Protein AF-A0A962VVN3-F1 (afdb_monomer)

Solvent-accessible surface area (backbone atoms only — not comparable to full-atom values): 8275 Å² total; per-residue (Å²): 132,87,50,74,69,56,53,52,47,67,71,33,80,83,20,78,91,37,44,70,59,52,48,54,52,48,40,43,34,74,76,36,58,82,77,38,57,71,72,57,40,51,53,52,51,57,50,47,69,70,41,83,79,62,80,84,74,72,55,64,69,58,54,50,51,52,51,52,54,70,72,42,85,62,86,72,63,67,77,76,70,82,56,53,72,68,53,45,52,49,49,53,30,52,53,50,37,54,51,34,41,73,78,50,33,75,72,75,51,95,78,61,96,79,66,86,68,88,74,75,86,64,63,64,68,40,54,61,72,57,73,47,129

Foldseek 3Di:
DDDPVRVCLCPDCPNPVNVVVLLVLVQLCLVPVVSDDPVNSVVSVVVCVVVPVDRDDRCVVVVVVVVVVVVDPDPPPPPVPVDDPVRVLVVVLVVQLVVCCVVPVVLVDPPDPPPPDDRDDDLSNDSVSSVHD

pLDDT: mean 84.21, std 11.25, range [50.03, 96.56]

Sequence (133 aa):
MSTLIEQFRQSSPLFGGNAAFIEELYESFLTDPESVSDNWRQYFRDLQAQTAGARDVAHGPIRDSFAQLALQPSAGAGRVQVLSPVAAEKQAAVLRIINAYRHRGHKAADLDPLRLRERPPVPDLEPGYHGLS

Nearest PDB structures (foldseek):
  6kma-assembly1_B  TM=9.874E-01  e=8.205E-02  Vibrio vulnificus CMCP6

Radius of gyration: 29.85 Å; Cα contacts (8 Å, |Δi|>4): 65; chains: 1; bounding box: 53×33×78 Å

Structure (mmCIF, N/CA/C/O backbone):
data_AF-A0A962VVN3-F1
#
_entry.id   AF-A0A962VVN3-F1
#
loop_
_atom_site.group_PDB
_atom_site.id
_atom_site.type_symbol
_atom_site.label_atom_id
_atom_site.label_alt_id
_atom_site.label_comp_id
_atom_site.label_asym_id
_atom_site.label_entity_id
_atom_site.label_seq_id
_atom_site.pdbx_PDB_ins_code
_atom_site.Cartn_x
_atom_site.Cartn_y
_atom_site.Cartn_z
_atom_site.occupancy
_atom_site.B_iso_or_equiv
_atom_site.auth_seq_id
_atom_site.auth_comp_id
_atom_site.auth_asym_id
_atom_site.auth_atom_id
_atom_site.pdbx_PDB_model_num
ATOM 1 N N . MET A 1 1 ? 6.528 -17.191 48.214 1.00 54.47 1 MET A N 1
ATOM 2 C CA . MET A 1 1 ? 5.637 -16.250 48.919 1.00 54.47 1 MET A CA 1
ATOM 3 C C . MET A 1 1 ? 5.460 -15.050 48.014 1.00 54.47 1 MET A C 1
ATOM 5 O O . MET A 1 1 ? 6.451 -14.377 47.766 1.00 54.47 1 MET A O 1
ATOM 9 N N . SER A 1 2 ? 4.267 -14.849 47.453 1.00 61.81 2 SER A N 1
ATOM 10 C CA . SER A 1 2 ? 4.001 -13.667 46.627 1.00 61.81 2 SER A CA 1
ATOM 11 C C . SER A 1 2 ? 4.044 -12.408 47.487 1.00 61.81 2 SER A C 1
ATOM 13 O O . SER A 1 2 ? 3.588 -12.419 48.631 1.00 61.81 2 SER A O 1
ATOM 15 N N . THR A 1 3 ? 4.647 -11.349 46.963 1.00 85.00 3 THR A N 1
ATOM 16 C CA . THR A 1 3 ? 4.834 -10.089 47.699 1.00 85.00 3 THR A CA 1
ATOM 17 C C . THR A 1 3 ? 3.533 -9.275 47.725 1.00 85.00 3 THR A C 1
ATOM 19 O O . THR A 1 3 ? 2.693 -9.410 46.837 1.00 85.00 3 THR A O 1
ATOM 22 N N . LEU A 1 4 ? 3.355 -8.387 48.713 1.00 80.12 4 LEU A N 1
ATOM 23 C CA . LEU A 1 4 ? 2.179 -7.496 48.790 1.00 80.12 4 LEU A CA 1
ATOM 24 C C . LEU A 1 4 ? 1.985 -6.661 47.509 1.00 80.12 4 LEU A C 1
ATOM 26 O O . LEU A 1 4 ? 0.861 -6.420 47.082 1.00 80.12 4 LEU A O 1
ATOM 30 N N . ILE A 1 5 ? 3.082 -6.269 46.854 1.00 82.56 5 ILE A N 1
ATOM 31 C CA . ILE A 1 5 ? 3.060 -5.541 45.577 1.00 82.56 5 ILE A CA 1
ATOM 32 C C . ILE A 1 5 ? 2.483 -6.401 44.444 1.00 82.56 5 ILE A C 1
ATOM 34 O O . ILE A 1 5 ? 1.749 -5.886 43.602 1.00 82.56 5 ILE A O 1
ATOM 38 N N . GLU A 1 6 ? 2.771 -7.703 44.418 1.00 75.06 6 GLU A N 1
ATOM 39 C CA . GLU A 1 6 ? 2.188 -8.617 43.429 1.00 75.06 6 GLU A CA 1
ATOM 40 C C . GLU A 1 6 ? 0.687 -8.803 43.648 1.00 75.06 6 GLU A C 1
ATOM 42 O O . GLU A 1 6 ? -0.070 -8.765 42.681 1.00 75.06 6 GLU A O 1
ATOM 47 N N . GLN A 1 7 ? 0.245 -8.926 44.903 1.00 73.94 7 GLN A N 1
ATOM 48 C CA . GLN A 1 7 ? -1.180 -9.032 45.229 1.00 73.94 7 GLN A CA 1
ATOM 49 C C . GLN A 1 7 ? -1.951 -7.774 44.806 1.00 73.94 7 GLN A C 1
ATOM 51 O O . GLN A 1 7 ? -2.981 -7.888 44.145 1.00 73.94 7 GLN A O 1
ATOM 56 N N . PHE A 1 8 ? -1.416 -6.580 45.083 1.00 76.31 8 PHE A N 1
ATOM 57 C CA . PHE A 1 8 ? -2.034 -5.326 44.638 1.00 76.31 8 PHE A CA 1
ATOM 58 C C . PHE A 1 8 ? -2.067 -5.176 43.115 1.00 76.31 8 PHE A C 1
ATOM 60 O O . PHE A 1 8 ? -3.036 -4.646 42.575 1.00 76.31 8 PHE A O 1
ATOM 67 N N . ARG A 1 9 ? -1.041 -5.652 42.397 1.00 69.38 9 ARG A N 1
ATOM 68 C CA . ARG A 1 9 ? -1.050 -5.653 40.925 1.00 69.38 9 ARG A CA 1
ATOM 69 C C . ARG A 1 9 ? -2.108 -6.589 40.354 1.00 69.38 9 ARG A C 1
ATOM 71 O O . ARG A 1 9 ? -2.698 -6.252 39.336 1.00 69.38 9 ARG A O 1
ATOM 78 N N . GLN A 1 10 ? -2.343 -7.733 40.994 1.00 68.69 10 GLN A N 1
ATOM 79 C CA . GLN A 1 10 ? -3.346 -8.711 40.566 1.00 68.69 10 GLN A CA 1
ATOM 80 C C . GLN A 1 10 ? -4.782 -8.258 40.853 1.00 68.69 10 GLN A C 1
ATOM 82 O O . GLN A 1 10 ? -5.675 -8.562 40.070 1.00 68.69 10 GLN A O 1
ATOM 87 N N . SER A 1 11 ? -5.011 -7.517 41.941 1.00 72.19 11 SER A N 1
ATOM 88 C CA . SER A 1 11 ? -6.333 -6.978 42.293 1.00 72.19 11 SER A CA 1
ATOM 89 C C . SER A 1 11 ? -6.612 -5.588 41.714 1.00 72.19 11 SER A C 1
ATOM 91 O O . SER A 1 11 ? -7.692 -5.039 41.925 1.00 72.19 11 SER A O 1
ATOM 93 N N . SER A 1 12 ? -5.630 -4.973 41.052 1.00 72.62 12 SER A N 1
ATOM 94 C CA . SER A 1 12 ? -5.795 -3.659 40.440 1.00 72.62 12 SER A CA 1
ATOM 95 C C . SER A 1 12 ? -6.775 -3.742 39.268 1.00 72.62 12 SER A C 1
ATOM 97 O O . SER A 1 12 ? -6.694 -4.685 38.476 1.00 72.62 12 SER A O 1
ATOM 99 N N . PRO A 1 13 ? -7.636 -2.728 39.066 1.00 68.00 13 PRO A N 1
ATOM 100 C CA . PRO A 1 13 ? -8.401 -2.595 37.833 1.00 68.00 13 PRO A CA 1
ATOM 101 C C . PRO A 1 13 ? -7.502 -2.665 36.595 1.00 68.00 13 PRO A C 1
ATOM 103 O O . PRO A 1 13 ? -7.900 -3.274 35.615 1.00 68.00 13 PRO A O 1
ATOM 106 N N . LEU A 1 14 ? -6.267 -2.153 36.684 1.00 74.00 14 LEU A N 1
ATOM 107 C CA . LEU A 1 14 ? -5.254 -2.127 35.618 1.00 74.00 14 LEU A CA 1
ATOM 108 C C . LEU A 1 14 ? -4.503 -3.459 35.423 1.00 74.00 14 LEU A C 1
ATOM 110 O O . LEU A 1 14 ? -3.499 -3.506 34.711 1.00 74.00 14 LEU A O 1
ATOM 114 N N . PHE A 1 15 ? -4.930 -4.540 36.080 1.00 78.12 15 PHE A N 1
ATOM 115 C CA . PHE A 1 15 ? -4.368 -5.865 35.845 1.00 78.12 15 PHE A CA 1
ATOM 116 C C . PHE A 1 15 ? -4.600 -6.293 34.390 1.00 78.12 15 PHE A C 1
ATOM 118 O O . PHE A 1 15 ? -5.677 -6.078 33.840 1.00 78.12 15 PHE A O 1
ATOM 125 N N . GLY A 1 16 ? -3.615 -6.954 33.772 1.00 73.62 16 GLY A N 1
ATOM 126 C CA . GLY A 1 16 ? -3.662 -7.318 32.348 1.00 73.62 16 GLY A CA 1
ATOM 127 C C . GLY A 1 16 ? -4.875 -8.165 31.937 1.00 73.62 16 GLY A C 1
ATOM 128 O O . GLY A 1 16 ? -5.297 -8.098 30.789 1.00 73.62 16 GLY A O 1
ATOM 129 N N . GLY A 1 17 ? -5.490 -8.902 32.870 1.00 80.88 17 GLY A N 1
ATOM 130 C CA . GLY A 1 17 ? -6.749 -9.618 32.621 1.00 80.88 17 GLY A CA 1
ATOM 131 C C . GLY A 1 17 ? -7.947 -8.706 32.316 1.00 80.88 17 GLY A C 1
ATOM 132 O O . GLY A 1 17 ? -8.862 -9.127 31.618 1.00 80.88 17 GLY A O 1
ATOM 133 N N . ASN A 1 18 ? -7.918 -7.451 32.770 1.00 84.00 18 ASN A N 1
ATOM 134 C CA . ASN A 1 18 ? -8.955 -6.446 32.524 1.00 84.00 18 ASN A CA 1
ATOM 135 C C . ASN A 1 18 ? -8.631 -5.539 31.329 1.00 84.00 18 ASN A C 1
ATOM 137 O O . ASN A 1 18 ? -9.346 -4.567 31.097 1.00 84.00 18 ASN A O 1
ATOM 141 N N . ALA A 1 19 ? -7.557 -5.816 30.580 1.00 85.75 19 ALA A N 1
ATOM 142 C CA . ALA A 1 19 ? -7.092 -4.933 29.513 1.00 85.75 19 ALA A CA 1
ATOM 143 C C . ALA A 1 19 ? -8.184 -4.653 28.469 1.00 85.75 19 ALA A C 1
ATOM 145 O O . ALA A 1 19 ? -8.406 -3.496 28.139 1.00 85.75 19 ALA A O 1
ATOM 146 N N . ALA A 1 20 ? -8.919 -5.682 28.030 1.00 85.25 20 ALA A N 1
ATOM 147 C CA . ALA A 1 20 ? -10.011 -5.521 27.067 1.00 85.25 20 ALA A CA 1
ATOM 148 C C . ALA A 1 20 ? -11.149 -4.631 27.600 1.00 85.25 20 ALA A C 1
ATOM 150 O O . ALA A 1 20 ? -11.688 -3.814 26.865 1.00 85.25 20 ALA A O 1
ATOM 151 N N . PHE A 1 21 ? -11.479 -4.753 28.890 1.00 87.19 21 PHE A N 1
ATOM 152 C CA . PHE A 1 21 ? -12.501 -3.924 29.531 1.00 87.19 21 PHE A CA 1
ATOM 153 C C . PHE A 1 21 ? -12.060 -2.459 29.640 1.00 87.19 21 PHE A C 1
ATOM 155 O O . PHE A 1 21 ? -12.833 -1.554 29.346 1.00 87.19 21 PHE A O 1
ATOM 162 N N . ILE A 1 22 ? -10.812 -2.214 30.053 1.00 89.75 22 ILE A N 1
ATOM 163 C CA . ILE A 1 22 ? -10.274 -0.850 30.150 1.00 89.75 22 ILE A CA 1
ATOM 164 C C . ILE A 1 22 ? -10.148 -0.216 28.764 1.00 89.75 22 ILE A C 1
ATOM 166 O O . ILE A 1 22 ? -10.399 0.977 28.629 1.00 89.75 22 ILE A O 1
ATOM 170 N N . GLU A 1 23 ? -9.779 -1.000 27.750 1.00 88.25 23 GLU A N 1
ATOM 171 C CA . GLU A 1 23 ? -9.714 -0.556 26.357 1.00 88.25 23 GLU A CA 1
ATOM 172 C C . GLU A 1 23 ? -11.094 -0.091 25.873 1.00 88.25 23 GLU A C 1
ATOM 174 O O . GLU A 1 23 ? -11.230 1.055 25.457 1.00 88.25 23 GLU A O 1
ATOM 179 N N . GLU A 1 24 ? -12.137 -0.908 26.036 1.00 89.19 24 GLU A N 1
ATOM 180 C CA . GLU A 1 24 ? -13.518 -0.537 25.687 1.00 89.19 24 GLU A CA 1
ATOM 181 C C . GLU A 1 24 ? -14.007 0.702 26.463 1.00 89.19 24 GLU A C 1
ATOM 183 O O . GLU A 1 24 ? -14.642 1.606 25.906 1.00 89.19 24 GLU A O 1
ATOM 188 N N . LEU A 1 25 ? -13.662 0.790 27.751 1.00 91.56 25 LEU A N 1
ATOM 189 C CA . LEU A 1 25 ? -13.995 1.935 28.595 1.00 91.56 25 LEU A CA 1
ATOM 190 C C . LEU A 1 25 ? -13.281 3.217 28.135 1.00 91.56 25 LEU A C 1
ATOM 192 O O . LEU A 1 25 ? -13.871 4.298 28.158 1.00 91.56 25 LEU A O 1
ATOM 196 N N . TYR A 1 26 ? -12.025 3.109 27.698 1.00 91.19 26 TYR A N 1
ATOM 197 C CA . TYR A 1 26 ? -11.272 4.235 27.156 1.00 91.19 26 TYR A CA 1
ATOM 198 C C . TYR A 1 26 ? -11.807 4.669 25.790 1.00 91.19 26 TYR A C 1
ATOM 200 O O . TYR A 1 26 ? -11.966 5.861 25.547 1.00 91.19 26 TYR A O 1
ATOM 208 N N . GLU A 1 27 ? -12.168 3.731 24.915 1.00 91.38 27 GLU A N 1
ATOM 209 C CA . GLU A 1 27 ? -12.798 4.044 23.626 1.00 91.38 27 GLU A CA 1
ATOM 210 C C . GLU A 1 27 ? -14.151 4.750 23.794 1.00 91.38 27 GLU A C 1
ATOM 212 O O . GLU A 1 27 ? -14.463 5.698 23.063 1.00 91.38 27 GLU A O 1
ATOM 217 N N . SER A 1 28 ? -14.921 4.351 24.808 1.00 91.25 28 SER A N 1
ATOM 218 C CA . SER A 1 28 ? -16.147 5.049 25.202 1.00 91.25 28 SER A CA 1
ATOM 219 C C . SER A 1 28 ? -15.847 6.488 25.638 1.00 91.25 28 SER A C 1
ATOM 221 O O . SER A 1 28 ? -16.487 7.417 25.148 1.00 91.25 28 SER A O 1
ATOM 223 N N . PHE A 1 29 ? -14.806 6.697 26.455 1.00 92.38 29 PHE A N 1
ATOM 224 C CA . PHE A 1 29 ? -14.334 8.031 26.850 1.00 92.38 29 PHE A CA 1
ATOM 225 C C . PHE A 1 29 ? -13.864 8.890 25.661 1.00 92.38 29 PHE A C 1
ATOM 227 O O . PHE A 1 29 ? -14.113 10.096 25.650 1.00 92.38 29 PHE A O 1
ATOM 234 N N . LEU A 1 30 ? -13.217 8.296 24.650 1.00 90.75 30 LEU A N 1
ATOM 235 C CA . LEU A 1 30 ? -12.814 9.004 23.426 1.00 90.75 30 LEU A CA 1
ATOM 236 C C . LEU A 1 30 ? -14.018 9.480 22.598 1.00 90.75 30 LEU A C 1
ATOM 238 O O . LEU A 1 30 ? -13.919 10.499 21.913 1.00 90.75 30 LEU A O 1
ATOM 242 N N . THR A 1 31 ? -15.135 8.750 22.654 1.00 89.69 31 THR A N 1
ATOM 243 C CA . THR A 1 31 ? -16.377 9.090 21.944 1.00 89.69 31 THR A CA 1
ATOM 244 C C . THR A 1 31 ? -17.194 10.125 22.715 1.00 89.69 31 THR A C 1
ATOM 246 O O . THR A 1 31 ? -17.594 11.144 22.153 1.00 89.69 31 THR A O 1
ATOM 249 N N . ASP A 1 32 ? -17.421 9.870 24.002 1.00 90.50 32 ASP A N 1
ATOM 250 C CA . ASP A 1 32 ? -18.122 10.759 24.921 1.00 90.50 32 ASP A CA 1
ATOM 251 C C . ASP A 1 32 ? -17.477 10.686 26.317 1.00 90.50 32 ASP A C 1
ATOM 253 O O . ASP A 1 32 ? -17.620 9.673 27.012 1.00 90.50 32 ASP A O 1
ATOM 257 N N . PRO A 1 33 ? -16.807 11.756 26.784 1.00 89.44 33 PRO A N 1
ATOM 258 C CA . PRO A 1 33 ? -16.227 11.798 28.121 1.00 89.44 33 PRO A CA 1
ATOM 259 C C . PRO A 1 33 ? -17.246 11.608 29.252 1.00 89.44 33 PRO A C 1
ATOM 261 O O . PRO A 1 33 ? -16.858 11.168 30.335 1.00 89.44 33 PRO A O 1
ATOM 264 N N . GLU A 1 34 ? -18.527 11.931 29.032 1.00 91.44 34 GLU A N 1
ATOM 265 C CA . GLU A 1 34 ? -19.581 11.777 30.040 1.00 91.44 34 GLU A CA 1
ATOM 266 C C . GLU A 1 34 ? -20.073 10.330 30.191 1.00 91.44 34 GLU A C 1
ATOM 268 O O . GLU A 1 34 ? -20.704 10.001 31.195 1.00 91.44 34 GLU A O 1
ATOM 273 N N . SER A 1 35 ? -19.728 9.447 29.246 1.00 91.25 35 SER A N 1
ATOM 274 C CA . SER A 1 35 ? -20.113 8.028 29.264 1.00 91.25 35 SER A CA 1
ATOM 275 C C . SER A 1 35 ? -19.408 7.206 30.348 1.00 91.25 35 SER A C 1
ATOM 277 O O . SER A 1 35 ? -19.874 6.126 30.713 1.00 91.25 35 SER A O 1
ATOM 279 N N . VAL A 1 36 ? -18.297 7.718 30.887 1.00 93.00 36 VAL A N 1
ATOM 280 C CA . VAL A 1 36 ? -17.515 7.069 31.943 1.00 93.00 36 VAL A CA 1
ATOM 281 C C . VAL A 1 36 ? -17.694 7.779 33.282 1.00 93.00 36 VAL A C 1
ATOM 283 O O . VAL A 1 36 ? -17.935 8.989 33.353 1.00 93.00 36 VAL A O 1
ATOM 286 N N . SER A 1 37 ? -17.542 7.021 34.368 1.00 93.62 37 SER A N 1
ATOM 287 C CA . SER A 1 37 ? -17.641 7.547 35.729 1.00 93.62 37 SER A CA 1
ATOM 288 C C . SER A 1 37 ? -16.518 8.541 36.047 1.00 93.62 37 SER A C 1
ATOM 290 O O . SER A 1 37 ? -15.421 8.464 35.488 1.00 93.62 37 SER A O 1
ATOM 292 N N . ASP A 1 38 ? -16.771 9.460 36.981 1.00 91.75 38 ASP A N 1
ATOM 293 C CA . ASP A 1 38 ? -15.885 10.598 37.278 1.00 91.75 38 ASP A CA 1
ATOM 294 C C . ASP A 1 38 ? -14.434 10.196 37.584 1.00 91.75 38 ASP A C 1
ATOM 296 O O . ASP A 1 38 ? -13.488 10.840 37.128 1.00 91.75 38 ASP A O 1
ATOM 300 N N . ASN A 1 39 ? -14.247 9.097 38.317 1.00 91.12 39 ASN A N 1
ATOM 301 C CA . ASN A 1 39 ? -12.932 8.544 38.638 1.00 91.12 39 ASN A CA 1
ATOM 302 C C . ASN A 1 39 ? -12.153 8.115 37.383 1.00 91.12 39 ASN A C 1
ATOM 304 O O . ASN A 1 39 ? -10.969 8.427 37.260 1.00 91.12 39 ASN A O 1
ATOM 308 N N . TRP A 1 40 ? -12.810 7.436 36.442 1.00 92.69 40 TRP A N 1
ATOM 309 C CA . TRP A 1 40 ? -12.201 7.022 35.177 1.00 92.69 40 TRP A CA 1
ATOM 310 C C . TRP A 1 40 ? -11.967 8.206 34.251 1.00 92.69 40 TRP A C 1
ATOM 312 O O . TRP A 1 40 ? -10.913 8.308 33.630 1.00 92.69 40 TRP A O 1
ATOM 322 N N . ARG A 1 41 ? -12.903 9.155 34.226 1.00 93.06 41 ARG A N 1
ATOM 323 C CA . ARG A 1 41 ? -12.767 10.391 33.458 1.00 93.06 41 ARG A CA 1
ATOM 324 C C . ARG A 1 41 ? -11.539 11.191 33.880 1.00 93.06 41 ARG A C 1
ATOM 326 O O . ARG A 1 41 ? -10.808 11.683 33.026 1.00 93.06 41 ARG A O 1
ATOM 333 N N . GLN A 1 42 ? -11.308 11.327 35.187 1.00 91.94 42 GLN A N 1
ATOM 334 C CA . GLN A 1 42 ? -10.123 12.010 35.703 1.00 91.94 42 GLN A CA 1
ATOM 335 C C . GLN A 1 42 ? -8.845 11.255 35.328 1.00 91.94 42 GLN A C 1
ATOM 337 O O . GLN A 1 42 ? -7.920 11.858 34.791 1.00 91.94 42 GLN A O 1
ATOM 342 N N . TYR A 1 43 ? -8.834 9.935 35.521 1.00 90.50 43 TYR A N 1
ATOM 343 C CA . TYR A 1 43 ? -7.698 9.087 35.169 1.00 90.50 43 TYR A CA 1
ATOM 344 C C . TYR A 1 43 ? -7.311 9.206 33.684 1.00 90.50 43 TYR A C 1
ATOM 346 O O . TYR A 1 43 ? -6.142 9.411 33.361 1.00 90.50 43 TYR A O 1
ATOM 354 N N . PHE A 1 44 ? -8.285 9.138 32.774 1.00 91.31 44 PHE A N 1
ATOM 355 C CA . PHE A 1 44 ? -8.036 9.252 31.336 1.00 91.31 44 PHE A CA 1
ATOM 356 C C . PHE A 1 44 ? -7.642 10.667 30.899 1.00 91.31 44 PHE A C 1
ATOM 358 O O . PHE A 1 44 ? -6.816 10.815 30.000 1.00 91.31 44 PHE A O 1
ATOM 365 N N . ARG A 1 45 ? -8.160 11.713 31.557 1.00 90.25 45 ARG A N 1
ATOM 366 C CA . ARG A 1 45 ? -7.693 13.092 31.338 1.00 90.25 45 ARG A CA 1
ATOM 367 C C . ARG A 1 45 ? -6.228 13.265 31.729 1.00 90.25 45 ARG A C 1
ATOM 369 O O . ARG A 1 45 ? -5.462 13.841 30.958 1.00 90.25 45 ARG A O 1
ATOM 376 N N . ASP A 1 46 ? -5.832 12.732 32.882 1.00 90.31 46 ASP A N 1
ATOM 377 C CA . ASP A 1 46 ? -4.443 12.779 33.345 1.00 90.31 46 ASP A CA 1
ATOM 378 C C . ASP A 1 46 ? -3.516 11.972 32.423 1.00 90.31 46 ASP A C 1
ATOM 380 O O . ASP A 1 46 ? -2.371 12.367 32.191 1.00 90.31 46 ASP A O 1
ATOM 384 N N . LEU A 1 47 ? -4.013 10.864 31.862 1.00 87.12 47 LEU A N 1
ATOM 385 C CA . LEU A 1 47 ? -3.304 10.064 30.864 1.00 87.12 47 LEU A CA 1
ATOM 386 C C . LEU A 1 47 ? -3.081 10.855 29.562 1.00 87.12 47 LEU A C 1
ATOM 388 O O . LEU A 1 47 ? -1.949 10.958 29.098 1.00 87.12 47 LEU A O 1
ATOM 392 N N . GLN A 1 48 ? -4.121 11.486 29.008 1.00 86.06 48 GLN A N 1
ATOM 393 C CA . GLN A 1 48 ? -3.998 12.310 27.796 1.00 86.06 48 GLN A CA 1
ATOM 394 C C . GLN A 1 48 ? -3.088 13.529 27.990 1.00 86.06 48 GLN A C 1
ATOM 396 O O . GLN A 1 48 ? -2.370 13.915 27.068 1.00 86.06 48 GLN A O 1
ATOM 401 N N . ALA A 1 49 ? -3.078 14.122 29.188 1.00 85.44 49 ALA A N 1
ATOM 402 C CA . ALA A 1 49 ? -2.191 15.237 29.514 1.00 85.44 49 ALA A CA 1
ATOM 403 C C . ALA A 1 49 ? -0.701 14.839 29.493 1.00 85.44 49 ALA A C 1
ATOM 405 O O . ALA A 1 49 ? 0.152 15.674 29.191 1.00 85.44 49 ALA A O 1
ATOM 406 N N . GLN A 1 50 ? -0.384 13.572 29.778 1.00 84.69 50 GLN A N 1
ATOM 407 C CA . GLN A 1 50 ? 0.974 13.023 29.676 1.00 84.69 50 GLN A CA 1
ATOM 408 C C . GLN A 1 50 ? 1.363 12.706 28.224 1.00 84.69 50 GLN A C 1
ATOM 410 O O . GLN A 1 50 ? 2.534 12.818 27.855 1.00 84.69 50 GLN A O 1
ATOM 415 N N . THR A 1 51 ? 0.391 12.366 27.376 1.00 75.69 51 THR A N 1
ATOM 416 C CA . THR A 1 51 ? 0.599 12.001 25.968 1.00 75.69 51 THR A CA 1
ATOM 417 C C . THR A 1 51 ? 0.665 13.230 25.057 1.00 75.69 51 THR A C 1
ATOM 419 O O . THR A 1 51 ? -0.177 13.389 24.189 1.00 75.69 51 THR A O 1
ATOM 422 N N . ALA A 1 52 ? 1.646 14.121 25.257 1.00 70.62 52 ALA A N 1
ATOM 423 C CA . ALA A 1 52 ? 2.120 15.200 24.356 1.00 70.62 52 ALA A CA 1
ATOM 424 C C . ALA A 1 52 ? 1.128 15.840 23.333 1.00 70.62 52 ALA A C 1
ATOM 426 O O . ALA A 1 52 ? 1.541 16.263 22.253 1.00 70.62 52 ALA A O 1
ATOM 427 N N . GLY A 1 53 ? -0.169 15.934 23.640 1.00 63.59 53 GLY A N 1
ATOM 428 C CA . GLY A 1 53 ? -1.211 16.427 22.736 1.00 63.59 53 GLY A CA 1
ATOM 429 C C . GLY A 1 53 ? -1.599 15.518 21.558 1.00 63.59 53 GLY A C 1
ATOM 430 O O . GLY A 1 53 ? -2.389 15.957 20.719 1.00 63.59 53 GLY A O 1
ATOM 431 N N . ALA A 1 54 ? -1.094 14.282 21.458 1.00 71.88 54 ALA A N 1
ATOM 432 C CA . ALA A 1 54 ? -1.568 13.348 20.435 1.00 71.88 54 ALA A CA 1
ATOM 433 C C . ALA A 1 54 ? -2.948 12.818 20.851 1.00 71.88 54 ALA A C 1
ATOM 435 O O . ALA A 1 54 ? -3.099 12.229 21.917 1.00 71.88 54 ALA A O 1
ATOM 436 N N . ARG A 1 55 ? -3.977 13.070 20.032 1.00 72.06 55 ARG A N 1
ATOM 437 C CA . ARG A 1 55 ? -5.309 12.502 20.265 1.00 72.06 55 ARG A CA 1
ATOM 438 C C . ARG A 1 55 ? -5.281 11.020 19.916 1.00 72.06 55 ARG A C 1
ATOM 440 O O . ARG A 1 55 ? -5.020 10.678 18.763 1.00 72.06 55 ARG A O 1
ATOM 447 N N . ASP A 1 56 ? -5.584 10.180 20.894 1.00 82.62 56 ASP A N 1
ATOM 448 C CA . ASP A 1 56 ? -5.754 8.750 20.665 1.00 82.62 56 ASP A CA 1
ATOM 449 C C . ASP A 1 56 ? -6.983 8.483 19.787 1.00 82.62 56 ASP A C 1
ATOM 451 O O . ASP A 1 56 ? -7.969 9.225 19.801 1.00 82.62 56 ASP A O 1
ATOM 455 N N . VAL A 1 57 ? -6.901 7.418 18.993 1.00 82.94 57 VAL A N 1
ATOM 456 C CA . VAL A 1 57 ? -7.938 6.999 18.046 1.00 82.94 57 VAL A CA 1
ATOM 457 C C . VAL A 1 57 ? -8.485 5.656 18.510 1.00 82.94 57 VAL A C 1
ATOM 459 O O . VAL A 1 57 ? -7.705 4.741 18.747 1.00 82.94 57 VAL A O 1
ATOM 462 N N . ALA A 1 58 ? -9.810 5.523 18.598 1.00 87.38 58 ALA A N 1
ATOM 463 C CA . ALA A 1 58 ? -10.450 4.256 18.947 1.00 87.38 58 ALA A CA 1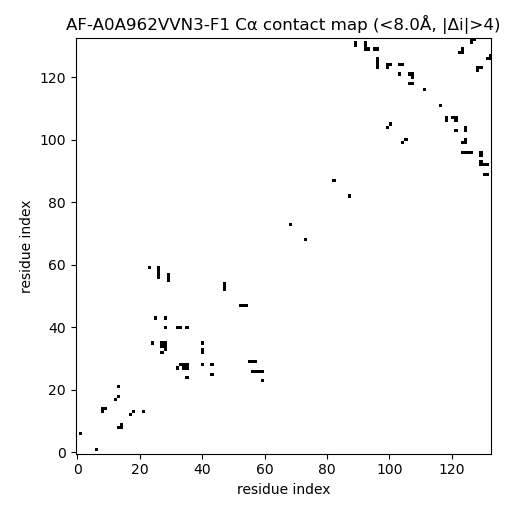
ATOM 464 C C . ALA A 1 58 ? -10.092 3.156 17.929 1.00 87.38 58 ALA A C 1
ATOM 466 O O . ALA A 1 58 ? -10.183 3.359 16.713 1.00 87.38 58 ALA A O 1
ATOM 467 N N . HIS A 1 59 ? -9.685 1.986 18.419 1.00 83.56 59 HIS A N 1
ATOM 468 C CA . HIS A 1 59 ? -9.229 0.863 17.603 1.00 83.56 59 HIS A CA 1
ATOM 469 C C . HIS A 1 59 ? -10.322 -0.194 17.389 1.00 83.56 59 HIS A C 1
ATOM 471 O O . HIS A 1 59 ? -10.239 -0.955 16.420 1.00 83.56 59 HIS A O 1
ATOM 477 N N . GLY A 1 60 ? -11.371 -0.209 18.213 1.00 85.31 60 GLY A N 1
ATOM 478 C CA . GLY A 1 60 ? -12.558 -1.056 18.087 1.00 85.31 60 GLY A CA 1
ATOM 479 C C . GLY A 1 60 ? -13.158 -1.069 16.678 1.00 85.31 60 GLY A C 1
ATOM 480 O O . GLY A 1 60 ? -13.203 -2.139 16.069 1.00 85.31 60 GLY A O 1
ATOM 481 N N . PRO A 1 61 ? -13.484 0.090 16.066 1.00 86.56 61 PRO A N 1
ATOM 482 C CA . PRO A 1 61 ? -14.055 0.129 14.716 1.00 86.56 61 PRO A CA 1
ATOM 483 C C . PRO A 1 61 ? -13.153 -0.513 13.652 1.00 86.56 61 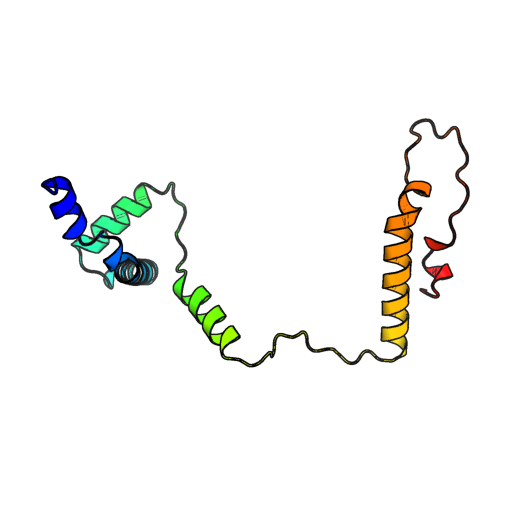PRO A C 1
ATOM 485 O O . PRO A 1 61 ? -13.629 -1.130 12.698 1.00 86.56 61 PRO A O 1
ATOM 488 N N . ILE A 1 62 ? -11.832 -0.393 13.820 1.00 85.75 62 ILE A N 1
ATOM 489 C CA . ILE A 1 62 ? -10.852 -1.005 12.920 1.00 85.75 62 ILE A CA 1
ATOM 490 C C . ILE A 1 62 ? -10.888 -2.525 13.097 1.00 85.75 62 ILE A C 1
ATOM 492 O O . ILE A 1 62 ? -11.000 -3.252 12.110 1.00 85.75 62 ILE A O 1
ATOM 496 N N . ARG A 1 63 ? -10.850 -3.018 14.337 1.00 86.75 63 ARG A N 1
ATOM 497 C CA . ARG A 1 63 ? -10.927 -4.454 14.646 1.00 86.75 63 ARG A CA 1
ATOM 498 C C . ARG A 1 63 ? -12.219 -5.077 14.126 1.00 86.75 63 ARG A C 1
ATOM 500 O O . ARG A 1 63 ? -12.158 -6.128 13.490 1.00 86.75 63 ARG A O 1
ATOM 507 N N . ASP A 1 64 ? -13.347 -4.400 14.310 1.00 87.31 64 ASP A N 1
ATOM 508 C CA . ASP A 1 64 ? -14.649 -4.845 13.818 1.00 87.31 64 ASP A CA 1
ATOM 509 C C . ASP A 1 64 ? -14.684 -4.902 12.295 1.00 87.31 64 ASP A C 1
ATOM 511 O O . ASP A 1 64 ? -15.174 -5.877 11.725 1.00 87.31 64 ASP A O 1
ATOM 515 N N . SER A 1 65 ? -14.100 -3.909 11.617 1.00 86.31 65 SER A N 1
ATOM 516 C CA . SER A 1 65 ? -13.989 -3.924 10.156 1.00 86.31 65 SER A CA 1
ATOM 517 C C . SER A 1 65 ? -13.186 -5.133 9.659 1.00 86.31 65 SER A C 1
ATOM 519 O O . SER A 1 65 ? -13.603 -5.809 8.718 1.00 86.31 65 SER A O 1
ATOM 521 N N . PHE A 1 66 ? -12.083 -5.482 10.333 1.00 85.38 66 PHE A N 1
ATOM 522 C CA . PHE A 1 66 ? -11.289 -6.666 10.001 1.00 85.38 66 PHE A CA 1
ATOM 523 C C . PHE A 1 66 ? -12.019 -7.970 10.330 1.00 85.38 66 PHE A C 1
ATOM 525 O O . PHE A 1 66 ? -11.958 -8.913 9.540 1.00 85.38 66 PHE A O 1
ATOM 532 N N . ALA A 1 67 ? -12.744 -8.028 11.447 1.00 88.38 67 ALA A N 1
ATOM 533 C CA . ALA A 1 67 ? -13.568 -9.179 11.796 1.00 88.38 67 ALA A CA 1
ATOM 534 C C . ALA A 1 67 ? -14.678 -9.404 10.755 1.00 88.38 67 ALA A C 1
ATOM 536 O O . ALA A 1 67 ? -14.874 -10.524 10.284 1.00 88.38 67 ALA A O 1
ATOM 537 N N . GLN A 1 68 ? -15.350 -8.334 10.320 1.00 86.62 68 GLN A N 1
ATOM 538 C CA . GLN A 1 68 ? -16.356 -8.387 9.259 1.00 86.62 68 GLN A CA 1
ATOM 539 C C . GLN A 1 68 ? -15.756 -8.820 7.918 1.00 86.62 68 GLN A C 1
ATOM 541 O O . GLN A 1 68 ? -16.363 -9.628 7.216 1.00 86.62 68 GLN A O 1
ATOM 546 N N . LEU A 1 69 ? -14.562 -8.335 7.567 1.00 82.62 69 LEU A N 1
ATOM 547 C CA . LEU A 1 69 ? -13.846 -8.769 6.364 1.00 82.62 69 LEU A CA 1
ATOM 548 C C . LEU A 1 69 ? -13.458 -10.251 6.417 1.00 82.62 69 LEU A C 1
ATOM 550 O O . LEU A 1 69 ? -13.501 -10.914 5.386 1.00 82.62 69 LEU A O 1
ATOM 554 N N . ALA A 1 70 ? -13.112 -10.782 7.592 1.00 81.06 70 ALA A N 1
ATOM 555 C CA . ALA A 1 70 ? -12.801 -12.200 7.766 1.00 81.06 70 ALA A CA 1
ATOM 556 C C . ALA A 1 70 ? -14.042 -13.103 7.634 1.00 81.06 70 ALA A C 1
ATOM 558 O O . ALA A 1 70 ? -13.936 -14.230 7.154 1.00 81.06 70 ALA A O 1
ATOM 559 N N . LEU A 1 71 ? -15.216 -12.610 8.041 1.00 84.19 71 LEU A N 1
ATOM 560 C CA . LEU A 1 71 ? -16.494 -13.322 7.917 1.00 84.19 71 LEU A CA 1
ATOM 561 C C . LEU A 1 71 ? -17.080 -13.260 6.502 1.00 84.19 71 LEU A C 1
ATOM 563 O O . LEU A 1 71 ? -17.902 -14.101 6.137 1.00 84.19 71 LEU A O 1
ATOM 567 N N . GLN A 1 72 ? -16.673 -12.276 5.699 1.00 77.62 72 GLN A N 1
ATOM 568 C CA . GLN A 1 72 ? -17.061 -12.194 4.299 1.00 77.62 72 GLN A CA 1
ATOM 569 C C . GLN A 1 72 ? -16.149 -13.100 3.456 1.00 77.62 72 GLN A C 1
ATOM 571 O O . GLN A 1 72 ? -14.951 -12.832 3.352 1.00 77.62 72 GLN A O 1
ATOM 576 N N . PRO A 1 73 ? -16.677 -14.149 2.795 1.00 61.97 73 PRO A N 1
ATOM 577 C CA . PRO A 1 73 ? -15.901 -14.925 1.838 1.00 61.97 73 PRO A CA 1
ATOM 578 C C . PRO A 1 73 ? -15.530 -14.016 0.661 1.00 61.97 73 PRO A C 1
ATOM 580 O O . PRO A 1 73 ? -16.359 -13.709 -0.187 1.00 61.97 73 PRO A O 1
ATOM 583 N N . SER A 1 74 ? -14.291 -13.521 0.676 1.00 58.47 74 SER A N 1
ATOM 584 C CA . SER A 1 74 ? -13.616 -12.737 -0.362 1.00 58.47 74 SER A CA 1
ATOM 585 C C . SER A 1 74 ? -14.522 -11.978 -1.349 1.00 58.47 74 SER A C 1
ATOM 587 O O . SER A 1 74 ? -14.615 -12.335 -2.518 1.00 58.47 74 SER A O 1
ATOM 589 N N . ALA A 1 75 ? -15.023 -10.810 -0.940 1.00 55.00 75 ALA A N 1
ATOM 590 C CA . ALA A 1 75 ? -15.159 -9.684 -1.876 1.00 55.00 75 ALA A CA 1
ATOM 591 C C . ALA A 1 75 ? -13.799 -8.977 -2.128 1.00 55.00 75 ALA A C 1
ATOM 593 O O . ALA A 1 75 ? -13.733 -7.982 -2.845 1.00 55.00 75 ALA A O 1
ATOM 594 N N . GLY A 1 76 ? -12.717 -9.489 -1.518 1.00 52.22 76 GLY A N 1
ATOM 595 C CA . GLY A 1 76 ? -11.367 -8.912 -1.505 1.00 52.22 76 GLY A CA 1
ATOM 596 C C . GLY A 1 76 ? -10.250 -9.801 -2.068 1.00 52.22 76 GLY A C 1
ATOM 597 O O . GLY A 1 76 ? -9.092 -9.396 -2.033 1.00 52.22 76 GLY A O 1
ATOM 598 N N . ALA A 1 77 ? -10.555 -10.972 -2.638 1.00 54.88 77 ALA A N 1
ATOM 599 C CA . ALA A 1 77 ? -9.676 -11.519 -3.670 1.00 54.88 77 ALA A CA 1
ATOM 600 C C . ALA A 1 77 ? -9.983 -10.677 -4.904 1.00 54.88 77 ALA A C 1
ATOM 602 O O . ALA A 1 77 ? -11.069 -10.820 -5.465 1.00 54.88 77 ALA A O 1
ATOM 603 N N . GLY A 1 78 ? -9.107 -9.703 -5.184 1.00 53.94 78 GLY A N 1
ATOM 604 C CA . GLY A 1 78 ? -9.335 -8.610 -6.125 1.00 53.94 78 GLY A CA 1
ATOM 605 C C . GLY A 1 78 ? -10.207 -9.054 -7.282 1.00 53.94 78 GLY A C 1
ATOM 606 O O . GLY A 1 78 ? -9.874 -10.032 -7.946 1.00 53.94 78 GLY A O 1
ATOM 607 N N . ARG A 1 79 ? -11.346 -8.373 -7.457 1.00 50.03 79 ARG A N 1
ATOM 608 C CA . ARG A 1 79 ? -12.248 -8.548 -8.592 1.00 50.03 79 ARG A CA 1
ATOM 609 C C . ARG A 1 79 ? -11.346 -8.660 -9.815 1.00 50.03 79 ARG A C 1
ATOM 611 O O . ARG A 1 79 ? -10.767 -7.653 -10.221 1.00 50.03 79 ARG A O 1
ATOM 618 N N . VAL A 1 80 ? -11.127 -9.877 -10.321 1.00 52.50 80 VAL A N 1
ATOM 619 C CA . VAL A 1 80 ? -10.355 -10.074 -11.543 1.00 52.50 80 VAL A CA 1
ATOM 620 C C . VAL A 1 80 ? -11.277 -9.496 -12.582 1.00 52.50 80 VAL A C 1
ATOM 622 O O . VAL A 1 80 ? -12.216 -10.142 -13.041 1.00 52.50 80 VAL A O 1
ATOM 625 N N . GLN A 1 81 ? -11.110 -8.203 -12.825 1.00 59.78 81 GLN A N 1
ATOM 626 C CA . GLN A 1 81 ? -11.766 -7.537 -13.912 1.00 59.78 81 GLN A CA 1
ATOM 627 C C . GLN A 1 81 ? -11.262 -8.314 -15.109 1.00 59.78 81 GLN A C 1
ATOM 629 O O . GLN A 1 81 ? -10.061 -8.299 -15.379 1.00 59.78 81 GLN A O 1
ATOM 634 N N . VAL A 1 82 ? -12.143 -9.127 -15.699 1.00 62.56 82 VAL A N 1
ATOM 635 C CA . VAL A 1 82 ? -11.812 -9.906 -16.883 1.00 62.56 82 VAL A CA 1
ATOM 636 C C . VAL A 1 82 ? -11.411 -8.863 -17.904 1.00 62.56 82 VAL A C 1
ATOM 638 O O . VAL A 1 82 ? -12.250 -8.131 -18.430 1.00 62.56 82 VAL A O 1
ATOM 641 N N . LEU A 1 83 ? -10.101 -8.693 -18.050 1.00 66.50 83 LEU A N 1
ATOM 642 C CA . LEU A 1 83 ? -9.545 -7.718 -18.956 1.00 66.50 83 LEU A CA 1
ATOM 643 C C . LEU A 1 83 ? -10.020 -8.128 -20.344 1.00 66.50 83 LEU A C 1
ATOM 645 O O . LEU A 1 83 ? -10.086 -9.320 -20.659 1.00 66.50 83 LEU A O 1
ATOM 649 N N . SER A 1 84 ? -10.346 -7.148 -21.185 1.00 84.62 84 SER A N 1
ATOM 650 C CA . SER A 1 84 ? -10.476 -7.454 -22.604 1.00 84.62 84 SER A CA 1
ATOM 651 C C . SER A 1 84 ? -9.176 -8.132 -23.070 1.00 84.62 84 SER A C 1
ATOM 653 O O . SER A 1 84 ? -8.111 -7.820 -22.526 1.00 84.62 84 SER A O 1
ATOM 655 N N . PRO A 1 85 ? -9.214 -9.041 -24.056 1.00 84.31 85 PRO A N 1
ATOM 656 C CA . PRO A 1 85 ? -8.007 -9.711 -24.549 1.00 84.31 85 PRO A CA 1
ATOM 657 C C . PRO A 1 85 ? -6.870 -8.723 -24.861 1.00 84.31 85 PRO A C 1
ATOM 659 O O . PRO A 1 85 ? -5.735 -8.919 -24.440 1.00 84.31 85 PRO A O 1
ATOM 662 N N . VAL A 1 86 ? -7.220 -7.574 -25.449 1.00 87.62 86 VAL A N 1
ATOM 663 C CA . VAL A 1 86 ? -6.300 -6.459 -25.721 1.00 87.62 86 VAL A CA 1
ATOM 664 C C . VAL A 1 86 ? -5.697 -5.868 -24.440 1.00 87.62 86 VAL A C 1
ATOM 666 O O . VAL A 1 86 ? -4.501 -5.588 -24.380 1.00 87.62 86 VAL A O 1
ATOM 669 N N . ALA A 1 87 ? -6.498 -5.660 -23.394 1.00 86.69 87 ALA A N 1
ATOM 670 C CA . ALA A 1 87 ? -5.996 -5.161 -22.117 1.00 86.69 87 ALA A CA 1
ATOM 671 C C . ALA A 1 87 ? -5.105 -6.196 -21.405 1.00 86.69 87 ALA A C 1
ATOM 673 O O . ALA A 1 87 ? -4.113 -5.814 -20.788 1.00 86.69 87 ALA A O 1
ATOM 674 N N . ALA A 1 88 ? -5.401 -7.493 -21.532 1.00 88.50 88 ALA A N 1
ATOM 675 C CA . ALA A 1 88 ? -4.562 -8.563 -20.995 1.00 88.50 88 ALA A CA 1
ATOM 676 C C . ALA A 1 88 ? -3.201 -8.643 -21.709 1.00 88.50 88 ALA A C 1
ATOM 678 O O . ALA A 1 88 ? -2.166 -8.760 -21.052 1.00 88.50 88 ALA A O 1
ATOM 679 N N . GLU A 1 89 ? -3.180 -8.509 -23.037 1.00 90.44 89 GLU A N 1
ATOM 680 C CA . GLU A 1 89 ? 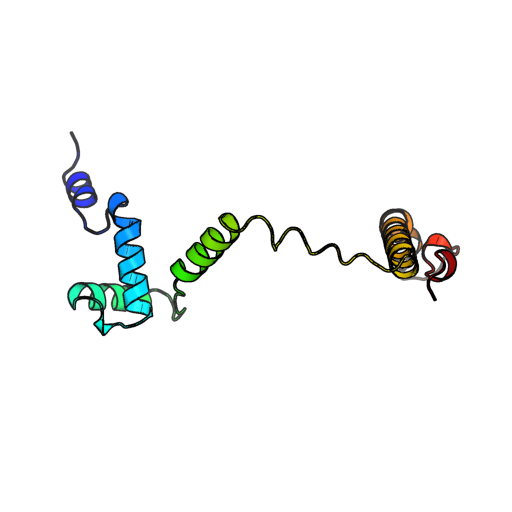-1.948 -8.452 -23.833 1.00 90.44 89 GLU A CA 1
ATOM 681 C C . GLU A 1 89 ? -1.077 -7.252 -23.456 1.00 90.44 89 GLU A C 1
ATOM 683 O O . GLU A 1 89 ? 0.127 -7.408 -23.228 1.00 90.44 89 GLU A O 1
ATOM 688 N N . LYS A 1 90 ? -1.688 -6.067 -23.310 1.00 91.56 90 LYS A N 1
ATOM 689 C CA . LYS A 1 90 ? -0.993 -4.866 -22.829 1.00 91.56 90 LYS A CA 1
ATOM 690 C C . LYS A 1 90 ? -0.454 -5.059 -21.416 1.00 91.56 90 LYS A C 1
ATOM 692 O O . LYS A 1 90 ? 0.690 -4.703 -21.155 1.00 91.56 90 LYS A O 1
ATOM 697 N N . GLN A 1 91 ? -1.218 -5.677 -20.519 1.00 91.19 91 GLN A N 1
ATOM 698 C CA . GLN A 1 91 ? -0.752 -5.953 -19.161 1.00 91.19 91 GLN A CA 1
ATOM 699 C C . GLN A 1 91 ? 0.432 -6.931 -19.153 1.00 91.19 91 GLN A C 1
ATOM 701 O O . GLN A 1 91 ? 1.419 -6.711 -18.451 1.00 91.19 91 GLN A O 1
ATOM 706 N N . ALA A 1 92 ? 0.390 -7.979 -19.978 1.00 93.00 92 ALA A N 1
ATOM 707 C CA . ALA A 1 92 ? 1.520 -8.883 -20.158 1.00 93.00 92 ALA A CA 1
ATOM 708 C C . ALA A 1 92 ? 2.747 -8.155 -20.738 1.00 93.00 92 ALA A C 1
ATOM 710 O O . ALA A 1 92 ? 3.871 -8.402 -20.300 1.00 93.00 92 ALA A O 1
ATOM 711 N N . ALA A 1 93 ? 2.546 -7.228 -21.679 1.00 94.44 93 ALA A N 1
ATOM 712 C CA . ALA A 1 93 ? 3.603 -6.374 -22.221 1.00 94.44 93 ALA A CA 1
ATOM 713 C C . ALA A 1 93 ? 4.223 -5.460 -21.152 1.00 94.44 93 ALA A C 1
ATOM 715 O O . ALA A 1 93 ? 5.447 -5.374 -21.059 1.00 94.44 93 ALA A O 1
ATOM 716 N N . VAL A 1 94 ? 3.400 -4.868 -20.281 1.00 95.69 94 VAL A N 1
ATOM 717 C CA . VAL A 1 94 ? 3.852 -4.075 -19.127 1.00 95.69 94 VAL A CA 1
ATOM 718 C C . VAL A 1 94 ? 4.698 -4.922 -18.167 1.00 95.69 94 VAL A C 1
ATOM 720 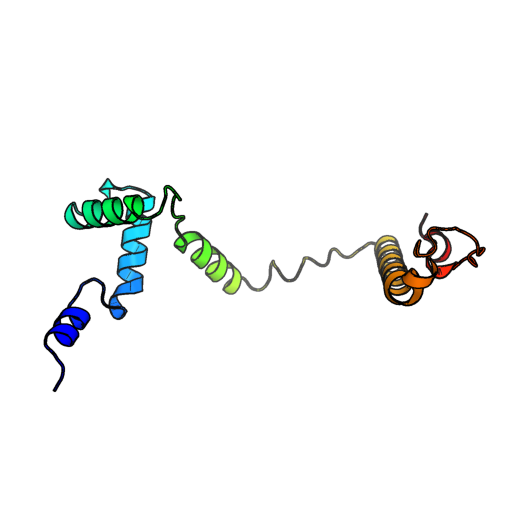O O . VAL A 1 94 ? 5.753 -4.491 -17.703 1.00 95.69 94 VAL A O 1
ATOM 723 N N . LEU A 1 95 ? 4.304 -6.167 -17.897 1.00 95.94 95 LEU A N 1
ATOM 724 C CA . LEU A 1 95 ? 5.108 -7.060 -17.059 1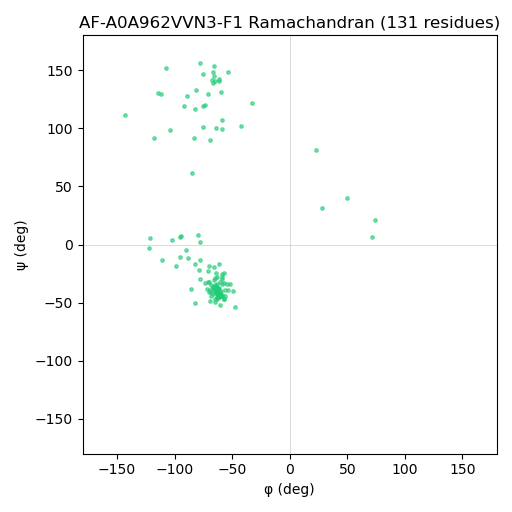.00 95.94 95 LEU A CA 1
ATOM 725 C C . LEU A 1 95 ? 6.452 -7.424 -17.711 1.00 95.94 95 LEU A C 1
ATOM 727 O O . LEU A 1 95 ? 7.471 -7.492 -17.017 1.00 95.94 95 LEU A O 1
ATOM 731 N N . ARG A 1 96 ? 6.488 -7.616 -19.038 1.00 95.38 96 ARG A N 1
ATOM 732 C CA . ARG A 1 96 ? 7.738 -7.871 -19.774 1.00 95.38 96 ARG A CA 1
ATOM 733 C C . ARG A 1 96 ? 8.702 -6.693 -19.683 1.00 95.38 96 ARG A C 1
ATOM 735 O O . ARG A 1 96 ? 9.867 -6.915 -19.354 1.00 95.38 96 ARG A O 1
ATOM 742 N N . ILE A 1 97 ? 8.233 -5.463 -19.904 1.00 95.94 97 ILE A N 1
ATOM 743 C CA . ILE A 1 97 ? 9.092 -4.275 -19.802 1.00 95.94 97 ILE A CA 1
ATOM 744 C C . ILE A 1 97 ? 9.585 -4.067 -18.362 1.00 95.94 97 ILE A C 1
ATOM 746 O O . ILE A 1 97 ? 10.775 -3.841 -18.164 1.00 95.94 97 ILE A O 1
ATOM 750 N N . ILE A 1 98 ? 8.746 -4.266 -17.335 1.00 96.12 98 ILE A N 1
ATOM 751 C CA . ILE A 1 98 ? 9.180 -4.196 -15.924 1.00 96.12 98 ILE A CA 1
ATOM 752 C C . ILE A 1 98 ? 10.327 -5.178 -15.654 1.00 96.12 98 ILE A C 1
ATOM 754 O O . ILE A 1 98 ? 11.341 -4.810 -15.055 1.00 96.12 98 ILE A O 1
ATOM 758 N N . ASN A 1 99 ? 10.199 -6.424 -16.111 1.00 96.56 99 ASN A N 1
ATOM 759 C CA . ASN A 1 99 ? 11.260 -7.417 -15.957 1.00 96.56 99 ASN A CA 1
ATOM 760 C C . ASN A 1 99 ? 12.520 -7.038 -16.753 1.00 96.56 99 ASN A C 1
ATOM 762 O O . ASN A 1 99 ? 13.629 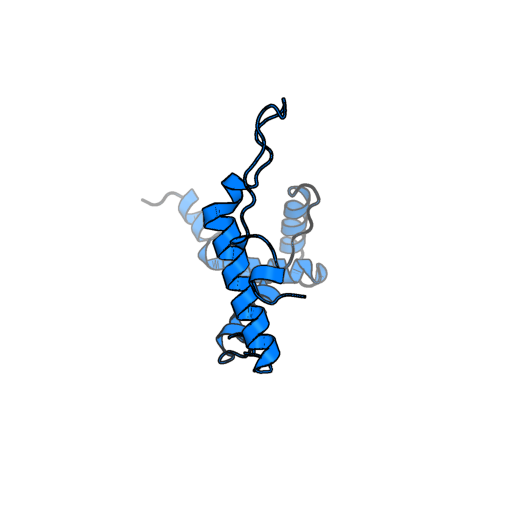-7.192 -16.238 1.00 96.56 99 ASN A O 1
ATOM 766 N N . ALA A 1 100 ? 12.377 -6.477 -17.957 1.00 96.06 100 ALA A N 1
ATOM 767 C CA . ALA A 1 100 ? 13.506 -5.963 -18.730 1.00 96.06 100 ALA A CA 1
ATOM 768 C C . ALA A 1 100 ? 14.260 -4.857 -17.968 1.00 96.06 100 ALA A C 1
ATOM 770 O O . ALA A 1 100 ? 15.486 -4.926 -17.861 1.00 96.06 100 ALA A O 1
ATOM 771 N N . TYR A 1 101 ? 13.553 -3.906 -17.348 1.00 96.06 101 TYR A N 1
ATOM 772 C CA . TYR A 1 101 ? 14.162 -2.876 -16.496 1.00 96.06 101 TYR A CA 1
ATOM 773 C C . TYR A 1 101 ? 14.862 -3.470 -15.271 1.00 96.06 101 TYR A C 1
ATOM 775 O O . TYR A 1 101 ? 15.975 -3.061 -14.948 1.00 96.06 101 TYR A O 1
ATOM 783 N N . ARG A 1 102 ? 14.275 -4.480 -14.620 1.00 96.19 102 ARG A N 1
ATOM 784 C CA . ARG A 1 102 ? 14.901 -5.152 -13.467 1.00 96.19 102 ARG A CA 1
ATOM 785 C C . ARG A 1 102 ? 16.211 -5.846 -13.833 1.00 96.19 102 ARG A C 1
ATOM 787 O O . ARG A 1 102 ? 17.188 -5.734 -13.101 1.00 96.19 102 ARG A O 1
ATOM 794 N N . HIS A 1 103 ? 16.250 -6.546 -14.965 1.00 95.81 103 HIS A N 1
ATOM 795 C CA . HIS A 1 103 ? 17.430 -7.315 -15.362 1.00 95.81 103 HIS A CA 1
ATOM 796 C C . HIS A 1 103 ? 18.478 -6.485 -16.110 1.00 95.81 103 HIS A C 1
ATOM 798 O O . HIS A 1 103 ? 19.674 -6.706 -15.936 1.00 95.81 103 HIS A O 1
ATOM 804 N N . ARG A 1 104 ? 18.053 -5.554 -16.970 1.00 94.06 104 ARG A N 1
ATOM 805 C CA . ARG A 1 104 ? 18.921 -4.841 -17.927 1.00 94.06 104 ARG A CA 1
ATOM 806 C C . ARG A 1 104 ? 18.898 -3.322 -17.766 1.00 94.06 104 ARG A C 1
ATOM 808 O O . ARG A 1 104 ? 19.682 -2.654 -18.432 1.00 94.06 104 ARG A O 1
ATOM 815 N N . GLY A 1 105 ? 18.087 -2.769 -16.863 1.00 94.12 105 GLY A N 1
ATOM 816 C CA . GLY A 1 105 ? 17.980 -1.320 -16.650 1.00 94.12 105 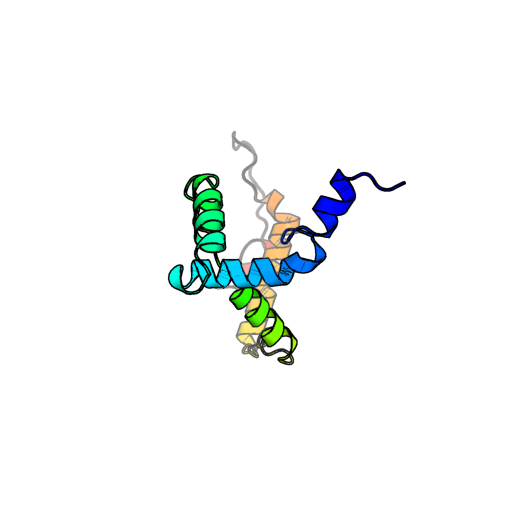GLY A CA 1
ATOM 817 C C . GLY A 1 105 ? 19.300 -0.658 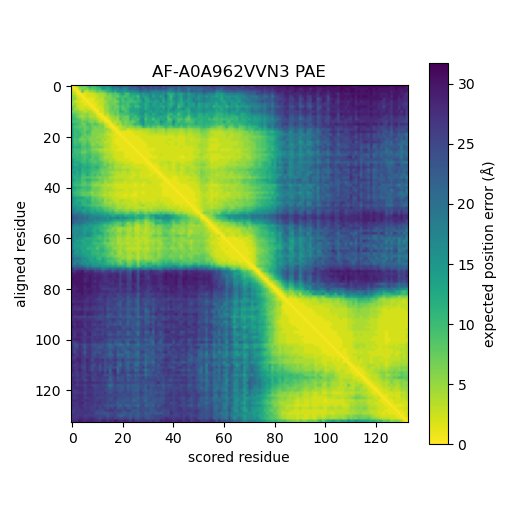-16.252 1.00 94.12 105 GLY A C 1
ATOM 818 O O . GLY A 1 105 ? 19.557 0.470 -16.655 1.00 94.12 105 GLY A O 1
ATOM 819 N N . HIS A 1 106 ? 20.196 -1.384 -15.573 1.00 93.62 106 HIS A N 1
ATOM 820 C CA . HIS A 1 106 ? 21.539 -0.894 -15.242 1.00 93.62 106 HIS A CA 1
ATOM 821 C C . HIS A 1 106 ? 22.368 -0.514 -16.483 1.00 93.62 106 HIS A C 1
ATOM 823 O O . HIS A 1 106 ? 23.198 0.385 -16.407 1.00 93.62 106 HIS A O 1
ATOM 829 N N . LYS A 1 107 ? 22.120 -1.139 -17.645 1.00 91.88 107 LYS A N 1
ATOM 830 C CA . LYS A 1 107 ? 22.782 -0.783 -18.914 1.00 91.88 107 LYS A CA 1
ATOM 831 C C . LYS A 1 107 ? 22.307 0.561 -19.467 1.00 91.88 107 LYS A C 1
ATOM 833 O O . LYS A 1 107 ? 23.014 1.187 -20.251 1.00 91.88 107 LYS A O 1
ATOM 838 N N . ALA A 1 108 ? 21.113 0.989 -19.060 1.00 90.69 108 ALA A N 1
ATOM 839 C CA . ALA A 1 108 ? 20.522 2.262 -19.440 1.00 90.69 108 ALA A CA 1
ATOM 840 C C . ALA A 1 108 ? 20.608 3.341 -18.341 1.00 90.69 108 ALA A C 1
ATOM 842 O O . ALA A 1 108 ? 20.091 4.445 -18.526 1.00 90.69 108 ALA A O 1
ATOM 843 N N . ALA A 1 109 ? 21.265 3.058 -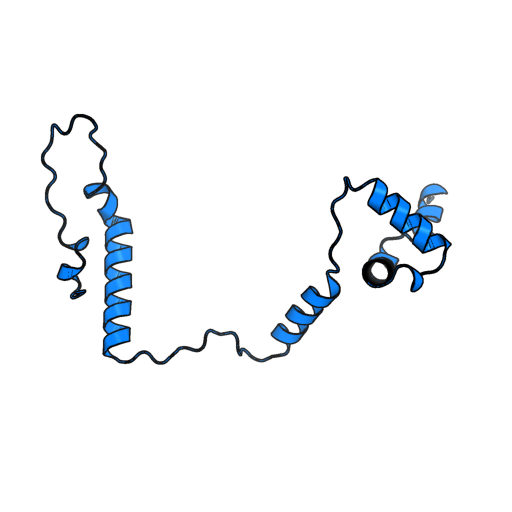17.215 1.00 91.25 109 ALA A N 1
ATOM 844 C CA . ALA A 1 109 ? 21.444 4.018 -16.133 1.00 91.25 109 ALA A CA 1
ATOM 845 C C . ALA A 1 109 ? 22.506 5.078 -16.484 1.00 91.25 109 ALA A C 1
ATOM 847 O O . ALA A 1 109 ? 23.476 4.799 -17.196 1.00 91.25 109 ALA A O 1
ATOM 848 N N . ASP A 1 110 ? 22.317 6.306 -15.999 1.00 90.38 110 ASP A N 1
ATOM 849 C CA . ASP A 1 110 ? 23.307 7.381 -16.127 1.00 90.38 110 ASP A CA 1
ATOM 850 C C . ASP A 1 110 ? 24.354 7.246 -15.011 1.00 90.38 110 ASP A C 1
ATOM 852 O O . ASP A 1 110 ? 24.139 7.686 -13.884 1.00 90.38 110 ASP A O 1
ATOM 856 N N . LEU A 1 111 ? 25.439 6.522 -15.303 1.00 90.69 111 LEU A N 1
ATOM 857 C CA . LEU A 1 111 ? 26.501 6.197 -14.339 1.00 90.69 111 LEU A CA 1
ATOM 858 C C . LEU A 1 111 ? 27.823 6.917 -14.637 1.00 90.69 111 LEU A C 1
ATOM 860 O O . LEU A 1 111 ? 28.719 6.897 -13.797 1.00 90.69 111 LEU A O 1
ATOM 864 N N . ASP A 1 112 ? 27.970 7.505 -15.828 1.00 91.88 112 ASP A N 1
ATOM 865 C CA . ASP A 1 112 ? 29.196 8.186 -16.248 1.00 91.88 112 ASP A CA 1
ATOM 866 C C . ASP A 1 112 ? 29.002 9.709 -16.180 1.00 91.88 112 ASP A C 1
ATOM 868 O O . ASP A 1 112 ? 28.469 10.297 -17.127 1.00 91.88 112 ASP A O 1
ATOM 872 N N . PRO A 1 113 ? 29.457 10.377 -15.102 1.00 92.44 113 PRO A N 1
ATOM 873 C CA . PRO A 1 113 ? 29.301 11.822 -14.956 1.00 92.44 113 PRO A CA 1
ATOM 874 C C . PRO A 1 113 ? 30.091 12.614 -16.006 1.00 92.44 113 PRO A C 1
ATOM 876 O O . PRO A 1 113 ? 29.792 13.783 -16.237 1.00 92.44 113 PRO A O 1
ATOM 879 N N . LEU A 1 114 ? 31.090 11.995 -16.643 1.00 93.00 114 LEU A N 1
ATOM 880 C CA . LEU A 1 114 ? 31.925 12.623 -17.665 1.00 93.00 114 LEU A CA 1
ATOM 881 C C . LEU A 1 114 ? 31.424 12.347 -19.089 1.00 93.00 114 LEU A C 1
ATOM 883 O O . LEU A 1 114 ? 31.900 12.985 -20.025 1.00 93.00 114 LEU A O 1
ATOM 887 N N . ARG A 1 115 ? 30.463 11.425 -19.256 1.00 89.00 115 ARG A N 1
ATOM 888 C CA . ARG A 1 115 ? 29.839 11.047 -20.539 1.00 89.00 115 ARG A CA 1
ATOM 889 C C . ARG A 1 115 ? 30.851 10.739 -21.647 1.00 89.00 115 ARG A C 1
ATOM 891 O O . ARG A 1 115 ? 30.657 11.106 -22.802 1.00 89.00 115 ARG A O 1
ATOM 898 N N . LEU A 1 116 ? 31.936 10.057 -21.293 1.00 90.62 116 LEU A N 1
ATOM 899 C CA . LEU A 1 116 ? 33.032 9.753 -22.216 1.00 90.62 116 LEU A CA 1
ATOM 900 C C . LEU A 1 116 ? 32.749 8.519 -23.077 1.00 90.62 116 LEU A C 1
ATOM 902 O O . LEU A 1 116 ? 33.435 8.291 -24.071 1.00 90.62 116 LEU A O 1
ATOM 906 N N . ARG A 1 117 ? 31.771 7.694 -22.687 1.00 86.31 117 ARG A N 1
ATOM 907 C CA . ARG A 1 117 ? 31.404 6.463 -23.395 1.00 86.31 117 ARG A CA 1
ATOM 908 C C . ARG A 1 117 ? 30.031 6.585 -24.038 1.00 86.31 117 ARG A C 1
ATOM 910 O O . ARG A 1 117 ? 29.049 6.884 -23.361 1.00 86.31 117 ARG A O 1
ATOM 917 N N . GLU A 1 118 ? 29.951 6.249 -25.322 1.00 84.44 118 GLU A N 1
ATOM 918 C CA . GLU A 1 118 ? 28.669 6.040 -25.988 1.00 84.44 118 GLU A CA 1
ATOM 919 C C . GLU A 1 118 ? 28.017 4.752 -25.479 1.00 84.44 118 GLU A C 1
ATOM 921 O O . GLU A 1 118 ? 28.640 3.687 -25.409 1.00 84.44 118 GLU A O 1
ATOM 926 N N . ARG A 1 119 ? 26.746 4.855 -25.083 1.00 84.56 119 ARG A N 1
ATOM 927 C CA . ARG A 1 119 ? 25.980 3.725 -24.562 1.00 84.56 119 ARG A CA 1
ATOM 928 C C . ARG A 1 119 ? 25.283 2.984 -25.702 1.00 84.56 119 ARG A C 1
ATOM 930 O O . ARG A 1 119 ? 24.529 3.614 -26.443 1.00 84.56 119 ARG A O 1
ATOM 937 N N . PRO A 1 120 ? 25.448 1.654 -25.806 1.00 88.12 120 PRO A N 1
ATOM 938 C CA . PRO A 1 120 ? 24.699 0.878 -26.779 1.00 88.12 120 PRO A CA 1
ATOM 939 C C . PRO A 1 120 ? 23.198 0.911 -26.442 1.00 88.12 120 PRO A C 1
ATOM 941 O O . PRO A 1 120 ? 22.836 0.831 -25.259 1.00 88.12 120 PRO A O 1
ATOM 944 N N . PRO A 1 121 ? 22.315 1.010 -27.451 1.00 88.44 121 PRO A N 1
ATOM 945 C CA . PRO A 1 121 ? 20.879 0.970 -27.225 1.00 88.44 121 PRO A CA 1
ATOM 946 C C . PRO A 1 121 ? 20.459 -0.405 -26.694 1.00 88.44 121 PRO A C 1
ATOM 948 O O . PRO A 1 121 ? 21.015 -1.438 -27.075 1.00 88.44 121 PRO A O 1
ATOM 951 N N . VAL A 1 122 ? 19.463 -0.418 -25.807 1.00 92.19 122 VAL A N 1
ATOM 952 C CA . VAL A 1 122 ? 18.872 -1.643 -25.249 1.00 92.19 122 VAL A CA 1
ATOM 953 C C . VAL A 1 122 ? 17.397 -1.684 -25.659 1.00 92.19 122 VAL A C 1
ATOM 955 O O . VAL A 1 122 ? 16.567 -1.137 -24.933 1.00 92.19 122 VAL A O 1
ATOM 958 N N . PRO A 1 123 ? 17.062 -2.324 -26.799 1.00 91.31 123 PRO A N 1
ATOM 959 C CA . PRO A 1 123 ? 15.710 -2.289 -27.365 1.00 91.31 123 PRO A CA 1
ATOM 960 C C . PRO A 1 123 ? 14.627 -2.800 -26.410 1.00 91.31 123 PRO A C 1
ATOM 962 O O . PRO A 1 123 ? 13.529 -2.262 -26.378 1.00 91.31 123 PRO A O 1
ATOM 965 N N . ASP A 1 124 ? 14.949 -3.779 -25.558 1.00 91.19 124 ASP A N 1
ATOM 966 C CA . ASP A 1 124 ? 13.995 -4.363 -24.603 1.00 91.19 124 ASP A CA 1
ATOM 967 C C . ASP A 1 124 ? 13.440 -3.365 -23.569 1.00 91.19 124 ASP A C 1
ATOM 969 O O . ASP A 1 124 ? 12.471 -3.683 -22.879 1.00 91.19 124 ASP A O 1
ATOM 973 N N . LEU A 1 125 ? 14.079 -2.203 -23.394 1.00 93.00 125 LEU A N 1
ATOM 974 C CA . LEU A 1 125 ? 13.612 -1.150 -22.488 1.00 93.00 125 LEU A CA 1
ATOM 975 C C . LEU A 1 125 ? 12.647 -0.177 -23.172 1.00 93.00 125 LEU A C 1
ATOM 977 O O . LEU A 1 125 ? 12.002 0.616 -22.491 1.00 93.00 125 LEU A O 1
ATOM 981 N N . GLU A 1 126 ? 12.530 -0.226 -24.497 1.00 93.00 126 GLU A N 1
ATOM 982 C CA . GLU A 1 126 ? 11.630 0.645 -25.239 1.00 93.00 126 GLU A CA 1
ATOM 983 C C . GLU A 1 126 ? 10.195 0.090 -25.208 1.00 93.00 126 GLU A C 1
ATOM 985 O O . GLU A 1 126 ? 9.982 -1.092 -25.491 1.00 93.00 126 GLU A O 1
ATOM 990 N N . PRO A 1 127 ? 9.174 0.920 -24.918 1.00 92.38 127 PRO A N 1
ATOM 991 C CA . PRO A 1 127 ? 7.777 0.480 -24.945 1.00 92.38 127 PRO A CA 1
ATOM 992 C C . PRO A 1 127 ? 7.356 -0.108 -26.298 1.00 92.38 127 PRO A C 1
ATOM 994 O O . PRO A 1 127 ? 6.687 -1.145 -26.342 1.00 92.38 127 PRO A O 1
ATOM 997 N N . GLY A 1 128 ? 7.828 0.493 -27.396 1.00 92.94 128 GLY A N 1
ATOM 998 C CA . GLY A 1 128 ? 7.528 0.047 -28.757 1.00 92.94 128 GLY A CA 1
ATOM 999 C C . GLY A 1 128 ? 7.991 -1.383 -29.047 1.00 92.94 128 GLY A C 1
ATOM 1000 O O . GLY A 1 128 ? 7.294 -2.115 -29.747 1.00 92.94 128 GLY A O 1
ATOM 1001 N N . TYR A 1 129 ? 9.094 -1.834 -28.437 1.00 92.00 129 TYR A N 1
ATOM 1002 C CA . TYR A 1 129 ? 9.584 -3.209 -28.577 1.00 92.00 129 TYR A CA 1
ATOM 1003 C C . TYR A 1 129 ? 8.598 -4.250 -28.019 1.00 92.00 129 TYR A C 1
ATOM 1005 O O . TYR A 1 129 ? 8.524 -5.374 -28.512 1.00 92.00 129 TYR A O 1
ATOM 1013 N N . HIS A 1 130 ? 7.785 -3.873 -27.025 1.00 91.56 130 HIS A N 1
ATOM 1014 C CA . HIS A 1 130 ? 6.758 -4.744 -26.440 1.00 91.56 130 HIS A CA 1
ATOM 1015 C C . HIS A 1 130 ? 5.368 -4.563 -27.065 1.00 91.56 130 HIS A C 1
ATOM 1017 O O . HIS A 1 130 ? 4.411 -5.154 -26.558 1.00 91.56 130 HIS A O 1
ATOM 1023 N N . GLY A 1 131 ? 5.246 -3.771 -28.139 1.00 89.69 131 GLY A N 1
ATOM 1024 C CA . GLY A 1 131 ? 3.965 -3.444 -28.774 1.00 89.69 131 GLY A CA 1
ATOM 1025 C C . GLY A 1 131 ? 3.119 -2.451 -27.972 1.00 89.69 131 GLY A C 1
ATOM 1026 O O . GLY A 1 131 ? 1.900 -2.409 -28.132 1.00 89.69 131 GLY A O 1
ATOM 1027 N N . LEU A 1 132 ? 3.749 -1.681 -27.078 1.00 89.12 132 LEU A N 1
ATOM 1028 C CA . LEU A 1 132 ? 3.102 -0.597 -26.347 1.00 89.12 132 LEU A CA 1
ATOM 1029 C C . LEU A 1 132 ? 3.283 0.704 -27.139 1.00 89.12 132 LEU A C 1
ATOM 1031 O O . LEU A 1 132 ? 4.410 1.138 -27.376 1.00 89.12 132 LEU A O 1
ATOM 1035 N N . SER A 1 133 ? 2.159 1.297 -27.543 1.00 82.31 133 SER A N 1
ATOM 1036 C CA . SER A 1 133 ? 2.050 2.595 -28.222 1.00 82.31 133 SER A CA 1
ATOM 1037 C C . SER A 1 133 ? 1.220 3.563 -27.398 1.00 82.31 133 SER A C 1
ATOM 1039 O O . SER A 1 133 ? 0.166 3.091 -26.897 1.00 82.31 133 SER A O 1
#

Secondary structure (DSSP, 8-state):
---HHHHHHHHSTTSGGGHHHHHHHHHHHHH-GGGS-HHHHHHHHHHHHHTTTPPP--SHHHHHHHHHHHHS--S-S-------HHHHHHHHHHHHHHHHHHHHGGGGS---TT--SPPPP-GGGSGGGGT--

Mean predicted aligned error: 15.07 Å